Protein AF-A0A2N1J7L4-F1 (afdb_monomer_lite)

InterPro domains:
  IPR005341 Mitochondrial import inner membrane translocase subunit Tim16 [PTHR12388] (12-114)
  IPR036869 Chaperone J-domain superfamily [G3DSA:1.10.287.110] (28-110)

Organism: NCBI:txid2020962

Secondary structure (DSSP, 8-state):
-----SHHHHHHHHHHHHHHHHHHHHTS-HHHHHHHHT-SS-HHHHHHHHTS--HHHHHHHHHHHHHHHHHTPPBPPTT---B-SS-HHHHHHHHHHHHHHHHHHHHHHHHHHHHHHSPPP-

pLDDT: mean 82.35, std 15.83, range [37.22, 97.5]

Structure (mmCIF, N/CA/C/O backbone):
data_AF-A0A2N1J7L4-F1
#
_entry.id   AF-A0A2N1J7L4-F1
#
loop_
_atom_site.group_PDB
_atom_site.id
_atom_site.type_symbol
_atom_site.label_atom_id
_atom_site.label_alt_id
_atom_site.label_comp_id
_atom_site.label_asym_id
_atom_site.label_entity_id
_atom_site.label_seq_id
_atom_site.pdbx_PDB_ins_code
_atom_site.Cartn_x
_atom_site.Cartn_y
_atom_site.Cartn_z
_atom_site.occupancy
_atom_site.B_iso_or_equiv
_atom_site.auth_seq_id
_atom_site.auth_comp_id
_atom_site.auth_asym_id
_atom_site.auth_atom_id
_atom_site.pdbx_PDB_model_num
ATOM 1 N N . MET A 1 1 ? -34.083 -7.733 30.483 1.00 37.22 1 MET A N 1
ATOM 2 C CA . MET A 1 1 ? -33.431 -8.495 29.398 1.00 37.22 1 MET A CA 1
ATOM 3 C C . MET A 1 1 ? -32.846 -7.475 28.425 1.00 37.22 1 MET A C 1
ATOM 5 O O . MET A 1 1 ? -33.598 -6.904 27.651 1.00 37.22 1 MET A O 1
ATOM 9 N N . ARG A 1 2 ? -31.561 -7.111 28.574 1.00 39.59 2 ARG A N 1
ATOM 10 C CA . ARG A 1 2 ? -30.884 -6.147 27.683 1.00 39.59 2 ARG A CA 1
ATOM 11 C C . ARG A 1 2 ? -30.482 -6.862 26.395 1.00 39.59 2 ARG A C 1
ATOM 13 O O . ARG A 1 2 ? -29.888 -7.934 26.452 1.00 39.59 2 ARG A O 1
ATOM 20 N N . ILE A 1 3 ? -30.839 -6.275 25.258 1.00 48.06 3 ILE A N 1
ATOM 21 C CA . ILE A 1 3 ? -30.602 -6.810 23.917 1.00 48.06 3 ILE A CA 1
ATOM 22 C C . ILE A 1 3 ? -29.271 -6.239 23.407 1.00 48.06 3 ILE A C 1
ATOM 24 O O . ILE A 1 3 ? -29.243 -5.360 22.554 1.00 48.06 3 ILE A O 1
ATOM 28 N N . GLU A 1 4 ? -28.149 -6.698 23.956 1.00 41.75 4 GLU A N 1
ATOM 29 C CA . GLU A 1 4 ? -26.816 -6.342 23.449 1.00 41.75 4 GLU A CA 1
ATOM 30 C C . GLU A 1 4 ? -26.321 -7.445 22.513 1.00 41.75 4 GLU A C 1
ATOM 32 O O . GLU A 1 4 ? -25.610 -8.361 22.908 1.00 41.75 4 GLU A O 1
ATOM 37 N N . GLY A 1 5 ? -26.778 -7.411 21.260 1.00 40.75 5 GLY A N 1
ATOM 38 C CA . GLY A 1 5 ? -26.396 -8.429 20.271 1.00 40.75 5 GLY A CA 1
ATOM 39 C C . GLY A 1 5 ? -26.450 -7.998 18.804 1.00 40.75 5 GLY A C 1
ATOM 40 O O . GLY A 1 5 ? -25.826 -8.642 17.968 1.00 40.75 5 GLY A O 1
ATOM 41 N N . ALA A 1 6 ? -27.133 -6.900 18.465 1.00 43.88 6 ALA A N 1
ATOM 42 C CA . ALA A 1 6 ? -27.386 -6.536 17.066 1.00 43.88 6 ALA A CA 1
ATOM 43 C C . ALA A 1 6 ? -26.307 -5.633 16.424 1.00 43.88 6 ALA A C 1
ATOM 45 O O . ALA A 1 6 ? -26.111 -5.676 15.210 1.00 43.88 6 ALA A O 1
ATOM 46 N N . VAL A 1 7 ? -25.564 -4.848 17.214 1.00 48.66 7 VAL A N 1
ATOM 47 C CA . VAL A 1 7 ? -24.648 -3.812 16.683 1.00 48.66 7 VAL A CA 1
ATOM 48 C C . VAL A 1 7 ? -23.391 -4.413 16.035 1.00 48.66 7 VAL A C 1
ATOM 50 O O . VAL A 1 7 ? -22.884 -3.897 15.041 1.00 48.66 7 VAL A O 1
ATOM 53 N N . THR A 1 8 ? -22.914 -5.565 16.518 1.00 51.12 8 THR A N 1
ATOM 54 C CA . THR A 1 8 ? -21.671 -6.169 16.006 1.00 51.12 8 THR A CA 1
ATOM 55 C C . THR A 1 8 ? -21.824 -6.831 14.631 1.00 51.12 8 THR A C 1
ATOM 57 O O . THR A 1 8 ? -20.840 -6.934 13.900 1.00 51.12 8 THR A O 1
ATOM 60 N N . GLY A 1 9 ? -23.031 -7.263 14.243 1.00 45.75 9 GLY A N 1
ATOM 61 C CA . GLY A 1 9 ? -23.287 -7.917 12.951 1.00 45.75 9 GLY A CA 1
ATOM 62 C C . GLY A 1 9 ? -23.412 -6.937 11.779 1.00 45.75 9 GLY A C 1
ATOM 63 O O . GLY A 1 9 ? -22.853 -7.174 10.704 1.00 45.75 9 GLY A O 1
ATOM 64 N N . ALA A 1 10 ? -24.083 -5.803 11.999 1.00 52.16 10 ALA A N 1
ATOM 65 C CA . ALA A 1 10 ? -24.278 -4.774 10.977 1.00 52.16 10 ALA A CA 1
ATOM 66 C C . ALA A 1 10 ? -22.959 -4.062 10.618 1.00 52.16 10 ALA A C 1
ATOM 68 O O . ALA A 1 10 ? -22.624 -3.945 9.439 1.00 52.16 10 ALA A O 1
ATOM 69 N N . ALA A 1 11 ? -22.154 -3.695 11.623 1.00 57.25 11 ALA A N 1
ATOM 70 C CA . ALA A 1 11 ? -20.857 -3.045 11.416 1.00 57.25 11 ALA A CA 1
ATOM 71 C C . ALA A 1 11 ? -19.855 -3.940 10.657 1.00 57.25 11 ALA A C 1
ATOM 73 O O . ALA A 1 11 ? -19.122 -3.472 9.785 1.00 57.25 11 ALA A O 1
ATOM 74 N N . ARG A 1 12 ? -19.850 -5.254 10.934 1.00 58.47 12 ARG A N 1
ATOM 75 C CA . ARG A 1 12 ? -19.005 -6.229 10.217 1.00 58.47 12 ARG A CA 1
ATOM 76 C C . ARG A 1 12 ? -19.409 -6.377 8.748 1.00 58.47 12 ARG A C 1
ATOM 78 O O . ARG A 1 12 ? -18.537 -6.473 7.890 1.00 58.47 12 ARG A O 1
ATOM 85 N N . THR A 1 13 ? -20.709 -6.354 8.460 1.00 62.38 13 THR A N 1
ATOM 86 C CA . THR A 1 13 ? -21.237 -6.467 7.090 1.00 62.38 13 THR A CA 1
ATOM 87 C C . THR A 1 13 ? -20.921 -5.217 6.262 1.00 62.38 13 THR A C 1
ATOM 89 O O . THR A 1 13 ? -20.456 -5.339 5.130 1.00 62.38 13 THR A O 1
ATOM 92 N N . GLY A 1 14 ? -21.073 -4.021 6.845 1.00 67.12 14 GLY A N 1
ATOM 93 C CA . GLY A 1 14 ? -20.709 -2.754 6.196 1.00 67.12 14 GLY A CA 1
ATOM 94 C C . GLY A 1 14 ? -19.212 -2.636 5.892 1.00 67.12 14 GLY A C 1
ATOM 95 O O . GLY A 1 14 ? -18.845 -2.232 4.789 1.00 67.12 14 GLY A O 1
ATOM 96 N N . LYS A 1 15 ? -18.344 -3.081 6.817 1.00 70.44 15 LYS A N 1
ATOM 97 C CA . LYS A 1 15 ? -16.890 -3.119 6.587 1.00 70.44 15 LYS A CA 1
ATOM 98 C C . LYS A 1 15 ? -16.524 -3.993 5.390 1.00 70.44 15 LYS A C 1
ATOM 100 O O . LYS A 1 15 ? -15.738 -3.577 4.546 1.00 70.44 15 LYS A O 1
ATOM 105 N N . ASN A 1 16 ? -17.078 -5.204 5.328 1.00 76.19 16 ASN A N 1
ATOM 106 C CA . ASN A 1 16 ? -16.769 -6.143 4.251 1.00 76.19 16 ASN A CA 1
ATOM 107 C C . ASN A 1 16 ? -17.191 -5.579 2.888 1.00 76.19 16 ASN A C 1
ATOM 109 O O . ASN A 1 16 ? -16.438 -5.699 1.929 1.00 76.19 16 ASN A O 1
ATOM 113 N N . ALA A 1 17 ? -18.336 -4.890 2.820 1.00 82.12 17 ALA A N 1
ATOM 114 C CA . ALA A 1 17 ? -18.777 -4.215 1.602 1.00 82.12 17 ALA A CA 1
ATOM 115 C C . ALA A 1 17 ? -17.843 -3.060 1.195 1.00 82.12 17 ALA A C 1
ATOM 117 O O . ALA A 1 17 ? -17.503 -2.925 0.023 1.00 82.12 17 ALA A O 1
ATOM 118 N N . GLN A 1 18 ? -17.386 -2.240 2.147 1.00 85.81 18 GLN A N 1
ATOM 119 C CA . GLN A 1 18 ? -16.447 -1.153 1.852 1.00 85.81 18 GLN A CA 1
ATOM 120 C C . GLN A 1 18 ? -15.062 -1.681 1.443 1.00 85.81 18 GLN A C 1
ATOM 122 O O . GLN A 1 18 ? -14.485 -1.183 0.479 1.00 85.81 18 GLN A O 1
ATOM 127 N N . SER A 1 19 ? -14.552 -2.721 2.110 1.00 86.12 19 SER A N 1
ATOM 128 C CA . SER A 1 19 ? -13.275 -3.356 1.755 1.00 86.12 19 SER A CA 1
ATOM 129 C C . SER A 1 19 ? -13.330 -4.038 0.375 1.00 86.12 19 SER A C 1
ATOM 131 O O . SER A 1 19 ? -12.356 -3.974 -0.378 1.00 86.12 19 SER A O 1
ATOM 133 N N . ASP A 1 20 ? -14.483 -4.600 -0.014 1.00 89.38 20 ASP A N 1
ATOM 134 C CA . ASP A 1 20 ? -14.724 -5.140 -1.363 1.00 89.38 20 ASP A CA 1
ATOM 135 C C . ASP A 1 20 ? -14.680 -4.046 -2.448 1.00 89.38 20 ASP A C 1
ATOM 137 O O . ASP A 1 20 ? -14.050 -4.212 -3.498 1.00 89.38 20 ASP A O 1
ATOM 141 N N . VAL A 1 21 ? -15.255 -2.868 -2.171 1.00 92.44 21 VAL A N 1
ATOM 142 C CA . VAL A 1 21 ? -15.138 -1.703 -3.066 1.00 92.44 21 VAL A CA 1
ATOM 143 C C . VAL A 1 21 ? -13.672 -1.312 -3.263 1.00 92.44 21 VAL A C 1
ATOM 145 O O . VAL A 1 21 ? -13.256 -1.114 -4.407 1.00 92.44 21 VAL A O 1
ATOM 148 N N . LEU A 1 22 ? -12.872 -1.265 -2.190 1.00 92.06 22 LEU A N 1
ATOM 149 C CA . LEU A 1 22 ? -11.433 -0.989 -2.293 1.00 92.06 22 LEU A CA 1
ATOM 150 C C . LEU A 1 22 ? -10.720 -2.038 -3.153 1.00 92.06 22 LEU A C 1
ATOM 152 O O . LEU A 1 22 ? -9.886 -1.695 -3.990 1.00 92.06 22 LEU A O 1
ATOM 156 N N . SER A 1 23 ? -11.078 -3.315 -3.011 1.00 92.50 23 SER A N 1
ATOM 157 C CA . SER A 1 23 ? -10.494 -4.385 -3.822 1.00 92.50 23 SER A CA 1
ATOM 158 C C . SER A 1 23 ? -10.789 -4.249 -5.312 1.00 92.50 23 SER A C 1
ATOM 160 O O . SER A 1 23 ? -9.904 -4.488 -6.138 1.00 92.50 23 SER A O 1
ATOM 162 N N . ARG A 1 24 ? -11.984 -3.776 -5.676 1.00 92.88 24 ARG A N 1
ATOM 163 C CA . ARG A 1 24 ? -12.335 -3.462 -7.068 1.00 92.88 24 ARG A CA 1
ATOM 164 C C . ARG A 1 24 ? -11.583 -2.240 -7.603 1.00 92.88 24 ARG A C 1
ATOM 166 O O . ARG A 1 24 ? -11.141 -2.269 -8.752 1.00 92.88 24 ARG A O 1
ATOM 173 N N . THR A 1 25 ? -11.405 -1.203 -6.783 1.00 92.94 25 THR A N 1
ATOM 174 C CA . THR A 1 25 ? -10.664 0.019 -7.145 1.00 92.94 25 THR A CA 1
ATOM 175 C C . THR A 1 25 ? -9.187 -0.274 -7.405 1.00 92.94 25 THR A C 1
ATOM 177 O O . THR A 1 25 ? -8.655 0.083 -8.457 1.00 92.94 25 THR A O 1
ATOM 180 N N . HIS A 1 26 ? -8.538 -0.999 -6.492 1.00 92.12 26 HIS A N 1
ATOM 181 C CA . HIS A 1 26 ? -7.113 -1.337 -6.593 1.00 92.12 26 HIS A CA 1
ATOM 182 C C . HIS A 1 26 ? -6.824 -2.521 -7.512 1.00 92.12 26 HIS A C 1
ATOM 184 O O . HIS A 1 26 ? -5.672 -2.744 -7.894 1.00 92.12 26 HIS A O 1
ATOM 190 N N . ARG A 1 27 ? -7.864 -3.280 -7.887 1.00 94.06 27 ARG A N 1
ATOM 191 C CA . ARG A 1 27 ? -7.745 -4.590 -8.549 1.00 94.06 27 ARG A CA 1
ATOM 192 C C . ARG A 1 27 ? -6.784 -5.506 -7.784 1.00 94.06 27 ARG A C 1
ATOM 194 O O . ARG A 1 27 ? -5.908 -6.139 -8.379 1.00 94.06 27 ARG A O 1
ATOM 201 N N . MET A 1 28 ? -6.910 -5.469 -6.459 1.00 94.62 28 MET A N 1
ATOM 202 C CA . MET A 1 28 ? -6.051 -6.160 -5.505 1.00 94.62 28 MET A CA 1
ATOM 203 C C . MET A 1 28 ? -6.794 -6.333 -4.179 1.00 94.62 28 MET A C 1
ATOM 205 O O . MET A 1 28 ? -7.369 -5.386 -3.634 1.00 94.62 28 MET A O 1
ATOM 209 N N . THR A 1 29 ? -6.790 -7.546 -3.649 1.00 94.31 29 THR A N 1
ATOM 210 C CA . THR A 1 29 ? -7.301 -7.828 -2.306 1.00 94.31 29 THR A CA 1
ATOM 211 C C . THR A 1 29 ? -6.357 -7.300 -1.230 1.00 94.31 29 THR A C 1
ATOM 213 O O . THR A 1 29 ? -5.172 -7.071 -1.469 1.00 94.31 29 THR A O 1
ATOM 216 N N . LEU A 1 30 ? -6.879 -7.097 -0.020 1.00 91.75 30 LEU A N 1
ATOM 217 C CA . LEU A 1 30 ? -6.037 -6.717 1.114 1.00 91.75 30 LEU A CA 1
ATOM 218 C C . LEU A 1 30 ? -4.971 -7.788 1.407 1.00 91.75 30 LEU A C 1
ATOM 220 O O . LEU A 1 30 ? -3.832 -7.452 1.717 1.00 91.75 30 LEU A O 1
ATOM 224 N N . ASP A 1 31 ? -5.321 -9.065 1.256 1.00 91.31 31 ASP A N 1
ATOM 225 C CA . ASP A 1 31 ? -4.394 -10.175 1.488 1.00 91.31 31 ASP A CA 1
ATOM 226 C C . ASP A 1 31 ? -3.290 -10.225 0.425 1.00 91.31 31 ASP A C 1
ATOM 228 O O . ASP A 1 31 ? -2.122 -10.414 0.759 1.00 91.31 31 ASP A O 1
ATOM 232 N N . GLU A 1 32 ? -3.617 -9.961 -0.844 1.00 93.94 32 GLU A N 1
ATOM 233 C CA . GLU A 1 32 ? -2.605 -9.787 -1.893 1.00 93.94 32 GLU A CA 1
ATOM 234 C C . GLU A 1 32 ? -1.652 -8.631 -1.584 1.00 93.94 32 GLU A C 1
ATOM 236 O O . GLU A 1 32 ? -0.444 -8.780 -1.763 1.00 93.94 32 GLU A O 1
ATOM 241 N N . ALA A 1 33 ? -2.161 -7.500 -1.088 1.00 95.25 33 ALA A N 1
ATOM 242 C CA . ALA A 1 33 ? -1.324 -6.361 -0.721 1.00 95.25 33 ALA A CA 1
ATOM 243 C C . ALA A 1 33 ? -0.338 -6.710 0.408 1.00 95.25 33 ALA A C 1
ATOM 245 O O . ALA A 1 33 ? 0.854 -6.412 0.301 1.00 95.25 33 ALA A O 1
ATOM 246 N N . LYS A 1 34 ? -0.812 -7.410 1.447 1.00 93.12 34 LYS A N 1
ATOM 247 C CA . LYS A 1 34 ? 0.029 -7.908 2.548 1.00 93.12 34 LYS A CA 1
ATOM 248 C C . LYS A 1 34 ? 1.099 -8.879 2.054 1.00 93.12 34 LYS A C 1
ATOM 250 O O . LYS A 1 34 ? 2.256 -8.763 2.447 1.00 93.12 34 LYS A O 1
ATOM 255 N N . MET A 1 35 ? 0.737 -9.802 1.160 1.00 93.94 35 MET A N 1
ATOM 256 C CA . MET A 1 35 ? 1.689 -10.748 0.569 1.00 93.94 35 MET A CA 1
ATOM 257 C C . MET A 1 35 ? 2.749 -10.041 -0.282 1.00 93.94 35 MET A C 1
ATOM 259 O O . MET A 1 35 ? 3.928 -10.367 -0.176 1.00 93.94 35 MET A O 1
ATOM 263 N N . ILE A 1 36 ? 2.357 -9.051 -1.093 1.00 95.69 36 ILE A N 1
ATOM 264 C CA . ILE A 1 36 ? 3.292 -8.269 -1.916 1.00 95.69 36 ILE A CA 1
ATOM 265 C C . ILE A 1 36 ? 4.291 -7.515 -1.039 1.00 95.69 36 ILE A C 1
ATOM 267 O O . ILE A 1 36 ? 5.476 -7.497 -1.363 1.00 95.69 36 ILE A O 1
ATOM 271 N N . LEU A 1 37 ? 3.827 -6.904 0.054 1.00 95.81 37 LEU A N 1
ATOM 272 C CA . LEU A 1 37 ? 4.685 -6.139 0.957 1.00 95.81 37 LEU A CA 1
ATOM 273 C C . LEU A 1 37 ? 5.358 -6.982 2.036 1.00 95.81 37 LEU A C 1
ATOM 275 O O . LEU A 1 37 ? 6.129 -6.427 2.807 1.00 95.81 37 LEU A O 1
ATOM 279 N N . ASN A 1 38 ? 5.120 -8.293 2.091 1.00 92.81 38 ASN A N 1
ATOM 280 C CA . ASN A 1 38 ? 5.758 -9.214 3.032 1.00 92.81 38 ASN A CA 1
ATOM 281 C C . ASN A 1 38 ? 5.844 -8.652 4.468 1.00 92.81 38 ASN A C 1
ATOM 283 O O . ASN A 1 38 ? 6.917 -8.623 5.080 1.00 92.81 38 ASN A O 1
ATOM 287 N N . THR A 1 39 ? 4.727 -8.131 4.978 1.00 84.62 39 THR A N 1
ATOM 288 C CA . THR A 1 39 ? 4.669 -7.614 6.349 1.00 84.62 39 THR A CA 1
ATOM 289 C C . THR A 1 39 ? 4.708 -8.795 7.314 1.00 84.62 39 THR A C 1
ATOM 291 O O . THR A 1 39 ? 4.062 -9.819 7.092 1.00 84.62 39 THR A O 1
ATOM 294 N N . LYS A 1 40 ? 5.516 -8.691 8.369 1.00 73.75 40 LYS A N 1
ATOM 295 C CA . LYS A 1 40 ? 5.684 -9.751 9.375 1.00 73.75 40 LYS A CA 1
ATOM 296 C C . LYS A 1 40 ? 4.430 -9.897 10.216 1.00 73.75 40 LYS A C 1
ATOM 298 O O . LYS A 1 40 ? 4.081 -11.001 10.631 1.00 73.75 40 LYS A O 1
ATOM 303 N N . HIS A 1 41 ? 3.770 -8.774 10.440 1.00 73.00 41 HIS A N 1
ATOM 304 C CA . HIS A 1 41 ? 2.536 -8.701 11.177 1.00 73.00 41 HIS A CA 1
ATOM 305 C C . HIS A 1 41 ? 1.348 -8.553 10.234 1.00 73.00 41 HIS A C 1
ATOM 307 O O . HIS A 1 41 ? 1.439 -7.945 9.159 1.00 73.00 41 HIS A O 1
ATOM 313 N N . ASP A 1 42 ? 0.197 -9.080 10.657 1.00 77.31 42 ASP A N 1
ATOM 314 C CA . ASP A 1 42 ? -1.062 -8.678 10.044 1.00 77.31 42 ASP A CA 1
ATOM 315 C C . ASP A 1 42 ? -1.392 -7.269 10.542 1.00 77.31 42 ASP A C 1
ATOM 317 O O . ASP A 1 42 ? -2.171 -7.068 11.472 1.00 77.31 42 ASP A O 1
ATOM 321 N N . ILE A 1 43 ? -0.774 -6.291 9.888 1.00 74.88 43 ILE A N 1
ATOM 322 C CA . ILE A 1 43 ? -0.915 -4.858 10.134 1.00 74.88 43 ILE A CA 1
ATOM 323 C C . ILE A 1 43 ? -2.377 -4.390 10.160 1.00 74.88 43 ILE A C 1
ATOM 325 O O . ILE A 1 43 ? -2.699 -3.420 10.836 1.00 74.88 43 ILE A O 1
ATOM 329 N N . SER A 1 44 ? -3.300 -5.083 9.484 1.00 71.44 44 SER A N 1
ATOM 330 C CA . SER A 1 44 ? -4.733 -4.768 9.548 1.00 71.44 44 SER A CA 1
ATOM 331 C C . SER A 1 44 ? -5.398 -5.339 10.802 1.00 71.44 44 SER A C 1
ATOM 333 O O . SER A 1 44 ? -6.303 -4.719 11.366 1.00 71.44 44 SER A O 1
ATOM 335 N N . LEU A 1 45 ? -4.985 -6.531 11.234 1.00 75.50 45 LEU A N 1
ATOM 336 C CA . LEU A 1 45 ? -5.463 -7.151 12.468 1.00 75.50 45 LEU A CA 1
ATOM 337 C C . LEU A 1 45 ? -4.909 -6.435 13.704 1.00 75.50 45 LEU A C 1
ATOM 339 O O .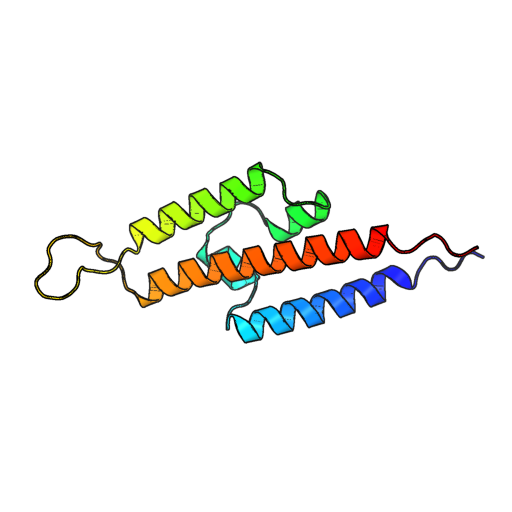 LEU A 1 45 ? -5.639 -6.252 14.676 1.00 75.50 45 LEU A O 1
ATOM 343 N N . GLU A 1 46 ? -3.649 -6.018 13.667 1.00 75.88 46 GLU A N 1
ATOM 344 C CA . GLU A 1 46 ? -2.991 -5.318 14.770 1.00 75.88 46 GLU A 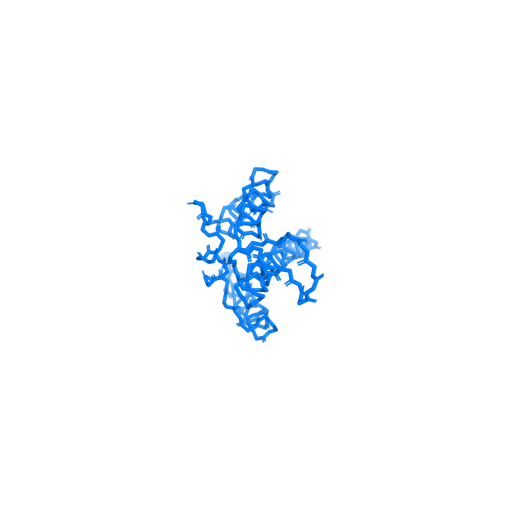CA 1
ATOM 345 C C . GLU A 1 46 ? -3.520 -3.902 14.943 1.00 75.88 46 GLU A C 1
ATOM 347 O O . GLU A 1 46 ? -3.965 -3.570 16.041 1.00 75.88 46 GLU A O 1
ATOM 352 N N . ALA A 1 47 ? -3.635 -3.139 13.852 1.00 76.31 47 ALA A N 1
ATOM 353 C CA . ALA A 1 47 ? -4.343 -1.860 13.837 1.00 76.31 47 ALA A CA 1
ATOM 354 C C . ALA A 1 47 ? -5.747 -1.977 14.444 1.00 76.31 47 ALA A C 1
ATOM 356 O O . ALA A 1 47 ? -6.183 -1.161 15.255 1.00 76.31 47 ALA A O 1
ATOM 357 N N . ARG A 1 48 ? -6.467 -3.048 14.091 1.00 73.12 48 ARG A N 1
ATOM 358 C CA . ARG A 1 48 ? -7.802 -3.308 14.630 1.00 73.12 48 ARG A CA 1
ATOM 359 C C . ARG A 1 48 ? -7.785 -3.609 16.128 1.00 73.12 48 ARG A C 1
ATOM 361 O O . ARG A 1 48 ? -8.696 -3.173 16.823 1.00 73.12 48 ARG A O 1
ATOM 368 N N . ARG A 1 49 ? -6.817 -4.388 16.620 1.00 76.88 49 ARG A N 1
ATOM 369 C CA . ARG A 1 49 ? -6.686 -4.701 18.054 1.00 76.88 49 ARG A CA 1
ATOM 370 C C . ARG A 1 49 ? -6.343 -3.455 18.863 1.00 76.88 49 ARG A C 1
ATOM 372 O O . ARG A 1 49 ? -6.906 -3.275 19.935 1.00 76.88 49 ARG A O 1
ATOM 379 N N . ALA A 1 50 ? -5.454 -2.618 18.336 1.00 72.94 50 ALA A N 1
ATOM 380 C CA . ALA A 1 50 ? -5.066 -1.356 18.950 1.00 72.94 50 ALA A CA 1
ATOM 381 C C . ALA A 1 50 ? -6.165 -0.283 18.850 1.00 72.94 50 ALA A C 1
ATOM 383 O O . ALA A 1 50 ? -6.151 0.679 19.610 1.00 72.94 50 ALA A O 1
ATOM 384 N N . GLY A 1 51 ? -7.119 -0.437 17.924 1.00 74.25 51 GLY A N 1
ATOM 385 C CA . GLY A 1 51 ? -8.149 0.566 17.644 1.00 74.25 51 GLY A CA 1
ATOM 386 C C . GLY A 1 51 ? -7.620 1.804 16.910 1.00 74.25 51 GLY A C 1
ATOM 387 O O . GLY A 1 51 ? -8.383 2.736 16.680 1.00 74.25 51 GLY A O 1
ATOM 388 N N . GLN A 1 52 ? -6.340 1.807 16.539 1.00 81.00 52 GLN A N 1
ATOM 389 C CA . GLN A 1 52 ? -5.643 2.883 15.842 1.00 81.00 52 GLN A CA 1
ATOM 390 C C . GLN A 1 52 ? -4.408 2.325 15.124 1.00 81.00 52 GLN A C 1
ATOM 392 O O . GLN A 1 52 ? -3.918 1.246 15.470 1.00 81.00 52 GLN A O 1
ATOM 397 N N . ILE A 1 53 ? -3.895 3.063 14.139 1.00 87.19 53 ILE A N 1
ATOM 398 C CA . ILE A 1 53 ? -2.589 2.771 13.539 1.00 87.19 53 ILE A CA 1
ATOM 399 C C . ILE A 1 53 ? -1.515 3.284 14.494 1.00 87.19 53 ILE A C 1
ATOM 401 O O . ILE A 1 53 ? -1.546 4.449 14.881 1.00 87.19 53 ILE A O 1
ATOM 405 N N . THR A 1 54 ? -0.604 2.411 14.919 1.00 88.88 54 THR A N 1
ATOM 406 C CA . THR A 1 54 ? 0.540 2.823 15.741 1.00 88.88 54 THR A CA 1
ATOM 407 C C . THR A 1 54 ? 1.724 3.190 14.852 1.00 88.88 54 THR A C 1
ATOM 409 O O . THR A 1 54 ? 1.826 2.720 13.715 1.00 88.88 54 THR A O 1
ATOM 412 N N . GLU A 1 55 ? 2.642 4.002 15.377 1.00 89.19 55 GLU A N 1
ATOM 413 C CA . GLU A 1 55 ? 3.848 4.419 14.650 1.00 89.19 55 GLU A CA 1
ATOM 414 C C . GLU A 1 55 ? 4.700 3.214 14.217 1.00 89.19 55 GLU A C 1
ATOM 416 O O . GLU A 1 55 ? 5.312 3.228 13.150 1.00 89.19 55 GLU A O 1
ATOM 421 N N . GLU A 1 56 ? 4.713 2.133 15.002 1.00 88.88 56 GLU A 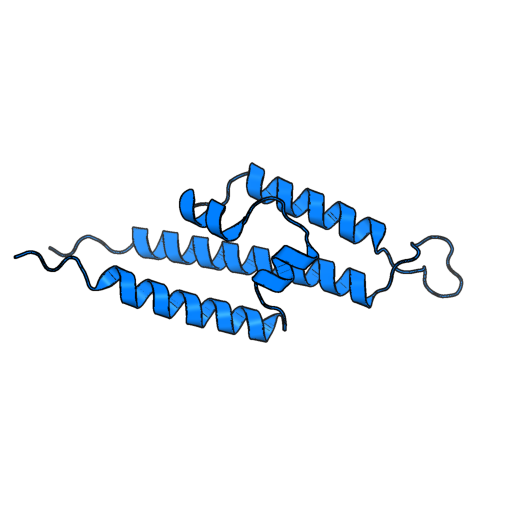N 1
ATOM 422 C CA . GLU A 1 56 ? 5.449 0.911 14.672 1.00 88.88 56 GLU A CA 1
ATOM 423 C C . GLU A 1 56 ? 4.870 0.197 13.444 1.00 88.88 56 GLU A C 1
ATOM 425 O O . GLU A 1 56 ? 5.630 -0.267 12.592 1.00 88.88 56 GLU A O 1
ATOM 430 N N . ILE A 1 57 ? 3.538 0.140 13.333 1.00 89.19 57 ILE A N 1
ATOM 431 C CA . ILE A 1 57 ? 2.831 -0.469 12.197 1.00 89.19 57 ILE A CA 1
ATOM 432 C C . ILE A 1 57 ? 3.076 0.343 10.920 1.00 89.19 57 ILE A C 1
ATOM 434 O O . ILE A 1 57 ? 3.351 -0.224 9.859 1.00 89.19 57 ILE A O 1
ATOM 438 N N . GLU A 1 58 ? 3.000 1.672 11.020 1.00 90.88 58 GLU A N 1
ATOM 439 C CA . GLU A 1 58 ? 3.286 2.574 9.903 1.00 90.88 58 GLU A CA 1
ATOM 440 C C . GLU A 1 58 ? 4.738 2.433 9.435 1.00 90.88 58 GLU A C 1
ATOM 442 O O . GLU A 1 58 ? 5.012 2.279 8.240 1.00 90.88 58 GLU A O 1
ATOM 447 N N . LYS A 1 59 ? 5.673 2.395 10.388 1.00 92.25 59 LYS A N 1
ATOM 448 C CA . LYS A 1 59 ? 7.094 2.209 10.111 1.00 92.25 59 LYS A CA 1
ATOM 449 C C . LYS A 1 59 ? 7.378 0.870 9.433 1.00 92.25 59 LYS A C 1
ATOM 451 O O . LYS A 1 59 ? 8.119 0.846 8.453 1.00 92.25 59 LYS A O 1
ATOM 456 N N . GLU A 1 60 ? 6.786 -0.231 9.900 1.00 92.06 60 GLU A N 1
ATOM 457 C CA . GLU A 1 60 ? 6.954 -1.545 9.264 1.00 92.06 60 GLU A CA 1
ATOM 458 C C . GLU A 1 60 ? 6.496 -1.527 7.798 1.00 92.06 60 GLU A C 1
ATOM 460 O O . GLU A 1 60 ? 7.208 -2.028 6.917 1.00 92.06 60 GLU A O 1
ATOM 465 N N . LEU A 1 61 ? 5.333 -0.923 7.522 1.00 93.38 61 LEU A N 1
ATOM 466 C CA . LEU A 1 61 ? 4.816 -0.788 6.162 1.00 93.38 61 LEU A CA 1
ATOM 467 C C . LEU A 1 61 ? 5.791 0.000 5.280 1.00 93.38 61 LEU A C 1
ATOM 469 O O . LEU A 1 61 ? 6.127 -0.452 4.181 1.00 93.38 61 LEU A O 1
ATOM 473 N N . MET A 1 62 ? 6.254 1.155 5.764 1.00 95.25 62 MET A N 1
ATOM 474 C CA . MET A 1 62 ? 7.150 2.038 5.019 1.00 95.25 62 MET A CA 1
ATOM 475 C C . MET A 1 62 ? 8.510 1.396 4.756 1.00 95.25 62 MET A C 1
ATOM 477 O O . MET A 1 62 ? 8.970 1.394 3.615 1.00 95.25 62 MET A O 1
ATOM 481 N N . GLU A 1 63 ? 9.118 0.758 5.756 1.00 95.44 63 GLU A N 1
ATOM 482 C CA . GLU A 1 63 ? 10.392 0.055 5.587 1.00 95.44 63 GLU A CA 1
ATOM 483 C C . GLU A 1 63 ? 10.287 -1.087 4.571 1.00 95.44 63 GLU A C 1
ATOM 485 O O . GLU A 1 63 ? 11.217 -1.331 3.795 1.00 95.44 63 GLU A O 1
ATOM 490 N N . SER A 1 64 ? 9.173 -1.825 4.568 1.00 95.69 64 SER A N 1
ATOM 491 C CA . SER A 1 64 ? 8.981 -2.887 3.583 1.00 95.69 64 SER A CA 1
ATOM 492 C C . SER A 1 64 ? 8.732 -2.335 2.181 1.00 95.69 64 SER A C 1
ATOM 494 O O . SER A 1 64 ? 9.349 -2.797 1.215 1.00 95.69 64 SER A O 1
ATOM 496 N N . TYR A 1 65 ? 7.897 -1.298 2.072 1.00 97.31 65 TYR A N 1
ATOM 497 C CA . TYR A 1 65 ? 7.634 -0.598 0.821 1.00 97.31 65 TYR A CA 1
ATOM 498 C C . TYR A 1 65 ? 8.921 -0.054 0.195 1.00 97.31 65 TYR A C 1
ATOM 500 O O . TYR A 1 65 ? 9.208 -0.370 -0.957 1.00 97.31 65 TYR A O 1
ATOM 508 N N . GLU A 1 66 ? 9.726 0.711 0.935 1.00 97.06 66 GLU A N 1
ATOM 509 C CA . GLU A 1 66 ? 10.951 1.332 0.417 1.00 97.06 66 GLU A CA 1
ATOM 510 C C . GLU A 1 66 ? 11.955 0.289 -0.077 1.00 97.06 66 GLU A C 1
ATOM 512 O O . GLU A 1 66 ? 12.505 0.404 -1.177 1.00 97.06 66 GLU A O 1
ATOM 517 N N . ARG A 1 67 ? 12.141 -0.781 0.703 1.00 96.25 67 ARG A N 1
ATOM 518 C CA . ARG A 1 67 ? 13.012 -1.904 0.349 1.00 96.25 67 ARG A CA 1
ATOM 519 C C . ARG A 1 67 ? 12.570 -2.556 -0.959 1.00 96.25 67 ARG A C 1
ATOM 521 O O . ARG A 1 67 ? 13.380 -2.722 -1.870 1.00 96.25 67 ARG A O 1
ATOM 528 N N . LEU A 1 68 ? 11.292 -2.919 -1.067 1.00 96.38 68 LEU A N 1
ATOM 529 C CA . LEU A 1 68 ? 10.752 -3.600 -2.243 1.00 96.38 68 LEU A CA 1
ATOM 530 C C . LEU A 1 68 ? 10.677 -2.678 -3.460 1.00 96.38 68 LEU A C 1
ATOM 532 O O . LEU A 1 68 ? 10.933 -3.130 -4.577 1.00 96.38 68 LEU A O 1
ATOM 536 N N . PHE A 1 69 ? 10.375 -1.398 -3.263 1.00 96.75 69 PHE A N 1
ATOM 537 C CA . PHE A 1 69 ? 10.346 -0.394 -4.321 1.00 96.75 69 PHE A CA 1
ATOM 538 C C . PHE A 1 69 ? 11.738 -0.174 -4.919 1.00 96.75 69 PHE A C 1
ATOM 540 O O . PHE A 1 69 ? 11.874 -0.097 -6.142 1.00 96.75 69 PHE A O 1
ATOM 547 N N . SER A 1 70 ? 12.764 -0.118 -4.063 1.00 95.00 70 SER A N 1
ATOM 548 C CA . SER A 1 70 ? 14.166 0.031 -4.459 1.00 95.00 70 SER A CA 1
ATOM 549 C C . SER A 1 70 ? 14.687 -1.209 -5.194 1.00 95.00 70 SER A C 1
ATOM 551 O O . SER A 1 70 ? 15.201 -1.096 -6.307 1.00 95.00 70 SER A O 1
ATOM 553 N N . ILE A 1 71 ? 14.472 -2.410 -4.639 1.00 94.56 71 ILE A N 1
ATOM 554 C CA . ILE A 1 71 ? 14.902 -3.680 -5.258 1.00 94.56 71 ILE A CA 1
ATOM 555 C C . ILE A 1 71 ? 14.264 -3.879 -6.638 1.00 94.56 71 ILE A C 1
ATOM 557 O O . ILE A 1 71 ? 14.917 -4.359 -7.564 1.00 94.56 71 ILE A O 1
ATOM 561 N N . ASN A 1 72 ? 12.994 -3.500 -6.790 1.00 94.94 72 ASN A N 1
ATOM 562 C CA . ASN A 1 72 ? 12.247 -3.678 -8.033 1.00 94.94 72 ASN A CA 1
ATOM 563 C C . ASN A 1 72 ? 12.305 -2.461 -8.963 1.00 94.94 72 ASN A C 1
ATOM 565 O O . ASN A 1 72 ? 11.506 -2.387 -9.901 1.00 94.94 72 ASN A O 1
ATOM 569 N N . ALA A 1 73 ? 13.234 -1.527 -8.735 1.00 94.31 73 ALA A N 1
ATOM 570 C CA . ALA A 1 73 ? 13.409 -0.379 -9.608 1.00 94.31 73 ALA A CA 1
ATOM 571 C C . ALA A 1 73 ? 13.595 -0.840 -11.069 1.00 94.31 73 ALA A C 1
ATOM 573 O O . ALA A 1 73 ? 14.422 -1.718 -11.341 1.00 94.31 73 ALA A O 1
ATOM 574 N N . PRO A 1 74 ? 12.817 -0.292 -12.017 1.00 93.25 74 PRO A N 1
ATOM 575 C CA . PRO A 1 74 ? 12.903 -0.682 -13.411 1.00 93.25 74 PRO A CA 1
ATOM 576 C C . PRO A 1 74 ? 14.228 -0.230 -14.035 1.00 93.25 74 PRO A C 1
ATOM 578 O O . PRO A 1 74 ? 14.887 0.683 -13.515 1.00 93.25 74 PRO A O 1
ATOM 581 N N . PRO A 1 75 ? 14.605 -0.820 -15.181 1.00 91.44 75 PRO A N 1
ATOM 582 C CA . PRO A 1 75 ? 15.728 -0.329 -15.956 1.00 91.44 75 PRO A CA 1
ATOM 583 C C . PRO A 1 75 ? 15.473 1.115 -16.384 1.00 91.44 75 PRO A C 1
ATOM 585 O O . PRO A 1 75 ? 14.336 1.511 -16.671 1.00 91.44 75 PRO A O 1
ATOM 588 N N . ALA A 1 76 ? 16.545 1.903 -16.454 1.00 89.00 76 ALA A N 1
ATOM 589 C CA . ALA A 1 76 ? 16.444 3.257 -16.965 1.00 89.00 76 ALA A CA 1
ATOM 590 C C . ALA A 1 76 ? 15.891 3.260 -18.407 1.00 89.00 76 ALA A C 1
ATOM 592 O O . ALA A 1 76 ? 16.119 2.318 -19.176 1.00 89.00 76 ALA A O 1
ATOM 593 N N . PRO A 1 77 ? 15.169 4.325 -18.805 1.00 86.25 77 PRO A N 1
ATOM 594 C CA . PRO A 1 77 ? 14.746 4.505 -20.186 1.00 86.25 77 PRO A CA 1
ATOM 595 C C . PRO A 1 77 ? 15.924 4.383 -21.157 1.00 86.25 77 PRO A C 1
ATOM 597 O O . PRO A 1 77 ? 17.051 4.757 -20.824 1.00 86.25 77 PRO A O 1
ATOM 600 N N . LYS A 1 78 ? 15.656 3.903 -22.378 1.00 84.69 78 LYS A N 1
ATOM 601 C CA . LYS A 1 78 ? 16.686 3.745 -23.416 1.00 84.69 78 LYS A CA 1
ATOM 602 C C . LYS A 1 78 ? 17.516 5.029 -23.552 1.00 84.69 78 LYS A C 1
ATOM 604 O O . LYS A 1 78 ? 16.958 6.109 -23.727 1.00 84.69 78 LYS A O 1
ATOM 609 N N . GLY A 1 79 ? 18.839 4.890 -23.475 1.00 81.50 79 GLY A N 1
ATOM 610 C CA . GLY A 1 79 ? 19.782 6.008 -23.580 1.00 81.50 79 GLY A CA 1
ATOM 611 C C . GLY A 1 79 ? 20.097 6.729 -22.265 1.00 81.50 79 GLY A C 1
ATOM 612 O O . GLY A 1 79 ? 20.861 7.689 -22.290 1.00 81.50 79 GLY A O 1
ATOM 613 N N . LYS A 1 80 ? 19.556 6.284 -21.122 1.00 85.88 80 LYS A N 1
ATOM 614 C CA . LYS A 1 80 ? 19.941 6.770 -19.788 1.00 85.88 80 LYS A CA 1
ATOM 615 C C . LYS A 1 80 ? 20.701 5.692 -19.016 1.00 85.88 80 LYS A C 1
ATOM 617 O O . LYS A 1 80 ? 20.418 4.506 -19.156 1.00 85.88 80 LYS A O 1
ATOM 622 N N . THR A 1 81 ? 21.666 6.114 -18.206 1.00 78.50 81 THR A N 1
ATOM 623 C CA . THR A 1 81 ? 22.411 5.247 -17.286 1.00 78.50 81 THR A CA 1
ATOM 624 C C . THR A 1 81 ? 21.733 5.218 -15.912 1.00 78.50 81 THR A C 1
ATOM 626 O O . THR A 1 81 ? 21.094 6.190 -15.506 1.00 78.50 81 THR A O 1
ATOM 629 N N . GLY A 1 82 ? 21.849 4.093 -15.202 1.00 81.44 82 GLY A N 1
ATOM 630 C CA . GLY A 1 82 ? 21.205 3.858 -13.902 1.00 81.44 82 GLY A CA 1
ATOM 631 C C . GLY A 1 82 ? 19.967 2.954 -13.979 1.00 81.44 82 GLY A C 1
ATOM 632 O O . GLY A 1 82 ? 19.734 2.282 -14.984 1.00 81.44 82 GLY A O 1
ATOM 633 N N . GLY A 1 83 ? 19.171 2.941 -12.907 1.00 81.31 83 GLY A N 1
ATOM 634 C CA . GLY A 1 83 ? 18.017 2.047 -12.747 1.00 81.31 83 GLY A CA 1
ATOM 635 C C . GLY A 1 83 ? 18.375 0.702 -12.107 1.00 81.31 83 GLY A C 1
ATOM 636 O O . GLY A 1 83 ? 19.526 0.461 -11.747 1.00 81.31 83 GLY A O 1
ATOM 637 N N . GLY A 1 84 ? 17.368 -0.153 -11.933 1.00 88.25 84 GLY A N 1
ATOM 638 C CA . GLY A 1 84 ? 17.529 -1.505 -11.396 1.00 88.25 84 GLY A CA 1
ATOM 639 C C . GLY A 1 84 ? 17.266 -2.588 -12.442 1.00 88.25 84 GLY A C 1
ATOM 640 O O . GLY A 1 84 ? 16.977 -2.308 -13.606 1.00 88.25 84 GLY A O 1
ATOM 641 N N . SER A 1 85 ? 17.342 -3.845 -12.009 1.00 88.12 85 SER A N 1
ATOM 642 C CA . SER A 1 85 ? 17.011 -5.023 -12.830 1.00 88.12 85 SER A CA 1
ATOM 643 C C . SER A 1 85 ? 15.538 -5.435 -12.713 1.00 88.12 85 SER A C 1
ATOM 645 O O . SER A 1 85 ? 15.161 -6.523 -13.148 1.00 88.12 85 SER A O 1
ATOM 647 N N . GLY A 1 86 ? 14.714 -4.603 -12.072 1.00 92.38 86 GLY A N 1
ATOM 648 C CA . GLY A 1 86 ? 13.300 -4.863 -11.847 1.00 92.38 86 GLY A CA 1
ATOM 649 C C . GLY A 1 86 ? 12.437 -4.561 -13.069 1.00 92.38 86 GLY A C 1
ATOM 650 O O . GLY A 1 86 ? 12.909 -4.391 -14.192 1.00 92.38 86 GLY A O 1
ATOM 651 N N . SER A 1 87 ? 11.128 -4.464 -12.855 1.00 94.88 87 SER A N 1
ATOM 652 C CA . SER A 1 87 ? 10.187 -4.086 -13.910 1.00 94.88 87 SER A CA 1
ATOM 653 C C . SER A 1 87 ? 9.185 -3.058 -13.408 1.00 94.88 87 SER A C 1
ATOM 655 O O . SER A 1 87 ? 8.775 -3.083 -12.246 1.00 94.88 87 SER A O 1
ATOM 657 N N . PHE A 1 88 ? 8.722 -2.197 -14.318 1.00 94.00 88 PHE A N 1
ATOM 658 C CA . PHE A 1 88 ? 7.675 -1.218 -14.019 1.00 94.00 88 PHE A CA 1
ATOM 659 C C . PHE A 1 88 ? 6.403 -1.889 -13.502 1.00 94.00 88 PHE A C 1
ATOM 661 O O . PHE A 1 88 ? 5.726 -1.334 -12.642 1.00 94.00 88 PHE A O 1
ATOM 668 N N . TYR A 1 89 ? 6.082 -3.089 -13.996 1.00 95.19 89 TYR A N 1
ATOM 669 C CA . TYR A 1 89 ? 4.913 -3.837 -13.545 1.00 95.19 89 TYR A CA 1
ATOM 670 C C . TYR A 1 89 ? 5.021 -4.224 -12.068 1.00 95.19 89 TYR A C 1
ATOM 672 O O . TYR A 1 89 ? 4.099 -3.955 -11.300 1.00 95.19 89 TYR A O 1
ATOM 680 N N . ILE A 1 90 ? 6.154 -4.801 -11.656 1.00 96.06 90 ILE A N 1
ATOM 681 C CA . ILE A 1 90 ? 6.355 -5.214 -10.263 1.00 96.06 90 ILE A CA 1
ATOM 682 C C . ILE A 1 90 ? 6.450 -3.993 -9.347 1.00 96.06 90 ILE A C 1
ATOM 684 O O . ILE A 1 90 ? 5.777 -3.957 -8.320 1.00 96.06 90 ILE A O 1
ATOM 688 N N . GLN A 1 91 ? 7.177 -2.949 -9.747 1.00 95.56 91 GLN A N 1
ATOM 689 C CA . GLN A 1 91 ? 7.233 -1.710 -8.970 1.00 95.56 91 GLN A CA 1
ATOM 690 C C . GLN A 1 91 ? 5.840 -1.074 -8.809 1.00 95.56 91 GLN A C 1
ATOM 692 O O . GLN A 1 91 ? 5.465 -0.682 -7.708 1.00 95.56 91 GLN A O 1
ATOM 697 N N . SER A 1 92 ? 5.023 -1.052 -9.869 1.00 96.62 92 SER A N 1
ATOM 698 C CA . SER A 1 92 ? 3.639 -0.553 -9.799 1.00 96.62 92 SER A CA 1
ATOM 699 C C . SER A 1 92 ? 2.757 -1.402 -8.880 1.00 96.62 92 SER A C 1
ATOM 701 O O . SER A 1 92 ? 1.851 -0.873 -8.238 1.00 96.62 92 SER A O 1
ATOM 703 N N . LYS A 1 93 ? 2.996 -2.718 -8.801 1.00 97.00 93 LYS A N 1
ATOM 704 C CA . LYS A 1 93 ? 2.297 -3.607 -7.860 1.00 97.00 93 LYS A CA 1
ATOM 705 C C . LYS A 1 93 ? 2.674 -3.308 -6.410 1.00 97.00 93 LYS A C 1
ATOM 707 O O . LYS A 1 93 ? 1.777 -3.284 -5.577 1.00 97.00 93 LYS A O 1
ATOM 712 N N . VAL A 1 94 ? 3.945 -3.021 -6.129 1.00 97.50 94 VAL A N 1
ATOM 713 C CA . VAL A 1 94 ? 4.412 -2.601 -4.795 1.00 97.50 94 VAL A CA 1
ATOM 714 C C . VAL A 1 94 ? 3.756 -1.283 -4.371 1.00 97.50 94 VAL A C 1
ATOM 716 O O . VAL A 1 94 ? 3.245 -1.188 -3.259 1.00 97.50 94 VAL A O 1
ATOM 719 N N . VAL A 1 95 ? 3.692 -0.294 -5.272 1.00 97.38 95 VAL A N 1
ATOM 720 C CA . VAL A 1 95 ? 3.010 0.989 -5.008 1.00 97.38 95 VAL A CA 1
ATOM 721 C C . VAL A 1 95 ? 1.529 0.774 -4.702 1.00 97.38 95 VAL A C 1
ATOM 723 O O . VAL A 1 95 ? 1.049 1.213 -3.662 1.00 97.38 95 VAL A O 1
ATOM 726 N N . ARG A 1 96 ? 0.823 0.023 -5.554 1.00 96.88 96 ARG A N 1
ATOM 727 C CA . ARG A 1 96 ? -0.603 -0.270 -5.352 1.00 96.88 96 ARG A CA 1
ATOM 728 C C . ARG A 1 96 ? -0.887 -1.042 -4.070 1.00 96.88 96 ARG A C 1
ATOM 730 O O . ARG A 1 96 ? -1.905 -0.803 -3.433 1.00 96.88 96 ARG A O 1
ATOM 737 N N . ALA A 1 97 ? -0.009 -1.968 -3.694 1.00 96.88 97 ALA A N 1
ATOM 738 C CA . ALA A 1 97 ? -0.154 -2.706 -2.446 1.00 96.88 97 ALA A CA 1
ATOM 739 C C . ALA A 1 97 ? -0.108 -1.763 -1.234 1.00 96.88 97 ALA A C 1
ATOM 741 O O . ALA A 1 97 ? -0.954 -1.876 -0.348 1.00 96.88 97 ALA A O 1
ATOM 742 N N . ARG A 1 98 ? 0.813 -0.788 -1.232 1.00 96.50 98 ARG A N 1
ATOM 743 C CA . ARG A 1 98 ? 0.887 0.234 -0.177 1.00 96.50 98 ARG A CA 1
ATOM 744 C C . ARG A 1 98 ? -0.393 1.067 -0.130 1.00 96.50 98 ARG A C 1
ATOM 746 O O . ARG A 1 98 ? -1.023 1.147 0.918 1.00 96.50 98 ARG A O 1
ATOM 753 N N . GLU A 1 99 ? -0.821 1.603 -1.273 1.00 96.44 99 GLU A N 1
ATOM 754 C CA . GLU A 1 99 ? -2.043 2.417 -1.380 1.00 96.44 99 GLU A CA 1
ATOM 755 C C . GLU A 1 99 ? -3.288 1.658 -0.886 1.00 96.44 99 GLU A C 1
ATOM 757 O O . GLU A 1 99 ? -4.102 2.202 -0.140 1.00 96.44 99 GLU A O 1
ATOM 762 N N . ARG A 1 100 ? -3.416 0.370 -1.237 1.00 95.06 100 ARG A N 1
ATOM 763 C CA . ARG A 1 100 ? -4.530 -0.482 -0.795 1.00 95.06 100 ARG A CA 1
ATOM 764 C C . ARG A 1 100 ? -4.575 -0.655 0.725 1.00 95.06 100 ARG A C 1
ATOM 766 O O . ARG A 1 100 ? -5.670 -0.732 1.288 1.00 95.06 100 ARG A O 1
ATOM 773 N N . ILE A 1 101 ? -3.419 -0.767 1.375 1.00 93.38 101 ILE A N 1
ATOM 774 C CA . ILE A 1 101 ? -3.308 -0.887 2.834 1.00 93.38 101 ILE A CA 1
ATOM 775 C C . ILE A 1 101 ? -3.622 0.453 3.506 1.00 93.38 101 ILE A C 1
ATOM 777 O O . ILE A 1 101 ? -4.435 0.488 4.426 1.00 93.38 101 ILE A O 1
ATOM 781 N N . GLU A 1 102 ? -3.060 1.555 3.009 1.00 93.62 102 GLU A N 1
ATOM 782 C CA . GLU A 1 102 ? -3.321 2.904 3.530 1.00 93.62 102 GLU A CA 1
ATOM 783 C C . GLU A 1 102 ? -4.812 3.273 3.448 1.00 93.62 102 GLU A C 1
ATOM 785 O O . GLU A 1 102 ? -5.364 3.896 4.355 1.00 93.62 102 GLU A O 1
ATOM 790 N N . GLU A 1 103 ? -5.506 2.878 2.379 1.00 93.19 103 GLU A N 1
ATOM 791 C CA . GLU A 1 103 ? -6.953 3.085 2.272 1.00 93.19 103 GLU A CA 1
ATOM 792 C C . GLU A 1 103 ? -7.762 2.215 3.242 1.00 93.19 103 GLU A C 1
ATOM 794 O O . GLU A 1 103 ? -8.784 2.674 3.755 1.00 93.19 103 GLU A O 1
ATOM 799 N N . GLU A 1 104 ? -7.301 0.999 3.551 1.00 90.81 104 GLU A N 1
ATOM 800 C CA . GLU A 1 104 ? -7.913 0.175 4.603 1.00 90.81 104 GLU A CA 1
ATOM 801 C C . GLU A 1 104 ? -7.758 0.833 5.980 1.00 90.81 104 GLU A C 1
ATOM 803 O O . GLU A 1 104 ? -8.678 0.788 6.795 1.00 90.81 104 GLU A O 1
ATOM 808 N N . TRP A 1 105 ? -6.616 1.470 6.243 1.00 90.56 105 TRP A N 1
ATOM 809 C CA . TRP A 1 105 ? -6.378 2.206 7.485 1.00 90.56 105 TRP A CA 1
ATOM 810 C C . TRP A 1 105 ? -7.276 3.431 7.605 1.00 90.56 105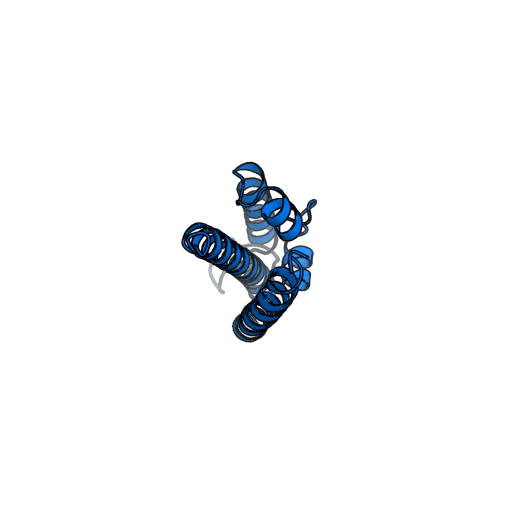 TRP A C 1
ATOM 812 O O . TRP A 1 105 ? -7.966 3.580 8.611 1.00 90.56 105 TRP A O 1
ATOM 822 N N . LYS A 1 106 ? -7.392 4.232 6.541 1.00 89.75 106 LYS A N 1
ATOM 823 C CA . LYS A 1 106 ? -8.344 5.355 6.488 1.00 89.75 106 LYS A CA 1
ATOM 824 C C . LYS A 1 106 ? -9.784 4.895 6.708 1.00 89.75 106 LYS A C 1
ATOM 826 O O . LYS A 1 106 ? -10.587 5.617 7.297 1.00 89.75 106 LYS A O 1
ATOM 831 N N . LEU A 1 107 ? -10.139 3.708 6.214 1.00 88.12 107 LEU A N 1
ATOM 832 C CA . LEU A 1 107 ? -11.450 3.115 6.460 1.00 88.12 107 LEU A CA 1
ATOM 833 C C . LEU A 1 107 ? -11.634 2.777 7.943 1.00 88.12 107 LEU A C 1
ATOM 835 O O . LEU A 1 107 ? -12.649 3.142 8.528 1.00 88.12 107 LEU A O 1
ATOM 839 N N . LEU A 1 108 ? -10.646 2.121 8.556 1.00 84.56 108 LEU A N 1
ATOM 840 C CA . LEU A 1 108 ? -10.650 1.794 9.983 1.00 84.56 108 LEU A CA 1
ATOM 841 C C . LEU A 1 108 ? -10.778 3.046 10.860 1.00 84.56 108 LEU A C 1
ATOM 843 O O . LEU A 1 108 ? -11.620 3.062 11.754 1.00 84.56 108 LEU A O 1
ATOM 847 N N . GLU A 1 109 ? -10.008 4.097 10.581 1.00 85.62 109 GLU A N 1
ATOM 848 C CA . GLU A 1 109 ? -10.061 5.372 11.309 1.00 85.62 109 GLU A CA 1
ATOM 849 C C . GLU A 1 109 ? -11.447 6.019 11.235 1.00 85.62 109 GLU A C 1
ATOM 851 O O . GLU A 1 109 ? -12.000 6.415 12.261 1.00 85.62 109 GLU A O 1
ATOM 856 N N . LYS A 1 110 ? -12.051 6.064 10.038 1.00 86.19 110 LYS A N 1
ATOM 857 C CA . LYS A 1 110 ? -13.422 6.568 9.857 1.00 86.19 110 LYS A CA 1
ATOM 858 C C . LYS A 1 110 ? -14.426 5.768 10.676 1.00 86.19 110 LYS A C 1
ATOM 860 O O . LYS A 1 110 ? -15.252 6.357 11.362 1.00 86.19 110 LYS A O 1
ATOM 865 N N . MET A 1 111 ? -14.322 4.440 10.659 1.00 81.19 111 MET A N 1
ATOM 866 C CA . MET A 1 111 ? -15.218 3.584 11.436 1.00 81.19 111 MET A CA 1
ATOM 867 C C . MET A 1 111 ? -15.070 3.814 12.943 1.00 81.19 111 MET A C 1
ATOM 869 O O . MET A 1 111 ? -16.077 3.836 13.650 1.00 81.19 111 MET A O 1
ATOM 873 N N .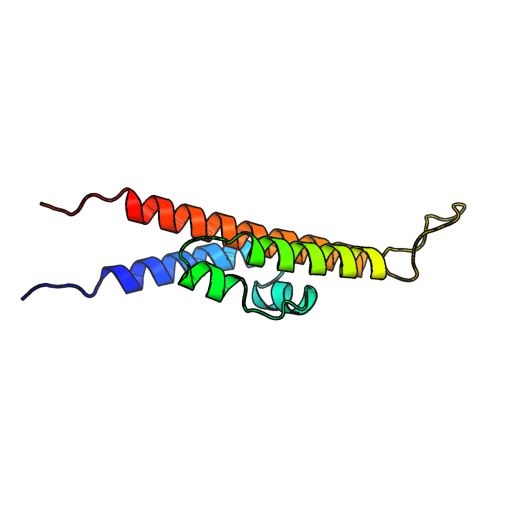 VAL A 1 112 ? -13.843 3.983 13.445 1.00 80.31 112 VAL A N 1
ATOM 874 C CA . VAL A 1 112 ? -13.588 4.289 14.862 1.00 80.31 112 VAL A CA 1
ATOM 875 C C . VAL A 1 112 ? -14.177 5.651 15.232 1.00 80.31 112 VAL A C 1
ATOM 877 O O . VAL A 1 112 ? -14.874 5.750 16.242 1.00 80.31 112 VAL A O 1
ATOM 880 N N . ALA A 1 113 ? -13.977 6.672 14.394 1.00 81.25 113 ALA A N 1
ATOM 881 C CA . ALA A 1 113 ? -14.541 8.004 14.603 1.00 81.25 113 ALA A CA 1
ATOM 882 C C . ALA A 1 113 ? -16.081 7.996 14.603 1.00 81.25 113 ALA A C 1
ATOM 884 O O . ALA A 1 113 ? -16.697 8.593 15.483 1.00 81.25 113 ALA A O 1
ATOM 885 N N . GLU A 1 114 ? -16.713 7.276 13.671 1.00 80.00 114 GLU A N 1
ATOM 886 C CA . GLU A 1 114 ? -18.173 7.124 13.604 1.00 80.00 114 GLU A CA 1
ATOM 887 C C . GLU A 1 114 ? -18.738 6.435 14.858 1.00 80.00 114 GLU A C 1
ATOM 889 O O . GLU A 1 114 ? -19.738 6.889 15.411 1.00 80.00 114 GLU A O 1
ATOM 894 N N . HIS A 1 115 ? -18.074 5.387 15.364 1.00 71.75 115 HIS A N 1
ATOM 895 C CA . HIS A 1 115 ? -18.504 4.695 16.589 1.00 71.75 115 HIS A CA 1
ATOM 896 C C . HIS A 1 115 ? -18.384 5.572 17.843 1.00 71.75 115 HIS A C 1
ATOM 898 O O . HIS A 1 115 ? -19.182 5.419 18.768 1.00 71.75 115 HIS A O 1
ATOM 904 N N . GLN A 1 116 ? -17.413 6.488 17.890 1.00 66.62 116 GLN A N 1
ATOM 905 C CA . GLN A 1 116 ? -17.237 7.421 19.009 1.00 66.62 116 GLN A CA 1
ATOM 906 C C . GLN A 1 116 ? -18.248 8.582 18.991 1.00 66.62 116 GLN A C 1
ATOM 908 O O . GLN A 1 116 ? -18.465 9.209 20.026 1.00 66.62 116 GLN A O 1
ATOM 913 N N . GLN A 1 117 ? -18.878 8.870 17.846 1.00 61.47 117 GLN A N 1
ATOM 914 C CA . GLN 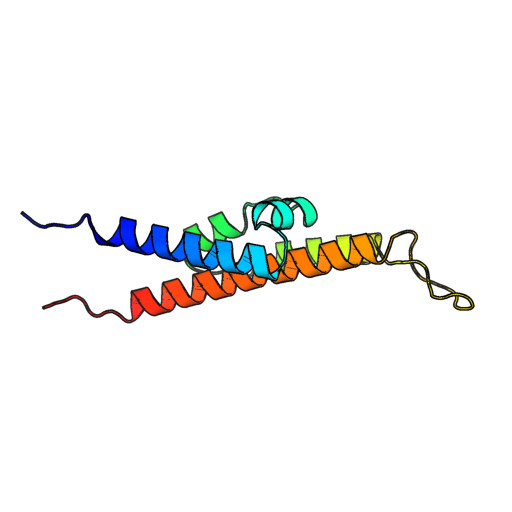A 1 117 ? -19.808 9.996 17.680 1.00 61.47 117 GLN A CA 1
ATOM 915 C C . GLN A 1 117 ? -21.283 9.647 17.936 1.00 61.47 117 GLN A C 1
ATOM 917 O O . GLN A 1 117 ? -22.085 10.558 18.133 1.00 61.47 117 GLN A O 1
ATOM 922 N N . THR A 1 118 ? -21.669 8.367 17.976 1.00 55.88 118 THR A N 1
ATOM 923 C CA . THR A 1 118 ? -23.018 7.957 18.409 1.00 55.88 118 THR A CA 1
ATOM 924 C C . THR A 1 118 ? -23.169 8.086 19.932 1.00 55.88 118 THR A C 1
ATOM 926 O O . THR A 1 118 ? -22.529 7.318 20.655 1.00 55.88 118 THR A O 1
ATOM 929 N N . PRO A 1 119 ? -24.015 9.000 20.459 1.00 52.09 119 PRO A N 1
ATOM 930 C CA . PRO A 1 119 ? -24.283 9.070 21.894 1.00 52.09 119 PRO A CA 1
ATOM 931 C C . PRO A 1 119 ? -25.003 7.791 22.349 1.00 52.09 119 PRO A C 1
ATOM 933 O O . PRO A 1 119 ? -25.782 7.234 21.567 1.00 52.09 119 PRO A O 1
ATOM 936 N N . PRO A 1 120 ? -24.812 7.325 23.599 1.00 49.25 120 PRO A N 1
ATOM 937 C CA . PRO A 1 120 ? -25.664 6.276 24.143 1.00 49.25 120 PRO A CA 1
ATOM 938 C C . PRO A 1 120 ? -27.122 6.752 24.093 1.00 49.25 120 PRO A C 1
ATOM 940 O O . PRO A 1 120 ? -27.434 7.859 24.536 1.00 49.25 120 PRO A O 1
ATOM 943 N N . ALA A 1 121 ? -27.998 5.937 23.501 1.00 59.25 121 ALA A N 1
ATOM 944 C CA . ALA A 1 121 ? -29.431 6.207 23.473 1.00 59.25 121 ALA A CA 1
ATOM 945 C C . ALA A 1 121 ? -29.970 6.357 24.916 1.00 59.25 121 ALA A C 1
ATOM 947 O O . ALA A 1 121 ? -29.505 5.614 25.788 1.00 59.25 121 ALA A O 1
ATOM 948 N N . PRO A 1 122 ? -30.892 7.308 25.171 1.00 56.84 122 PRO A N 1
ATOM 949 C CA . PRO A 1 122 ? -31.452 7.556 26.501 1.00 56.84 122 PRO A CA 1
ATOM 950 C C . PRO A 1 122 ? -32.255 6.370 27.051 1.00 56.84 122 PRO A C 1
ATOM 952 O O . PRO A 1 122 ? -32.861 5.624 26.245 1.00 56.84 122 PRO A O 1
#

Sequence (122 aa):
MRIEGAVTGAARTGKNAQSDVLSRTHRMTLDEAKMILNTKHDISLEARRAGQITEEIEKELMESYERLFSINAPPAPKGKTGGGSGSFYIQSKVVRARERIEEEWKLLEKMVAEHQQTPPAP

Radius of gyration: 18.72 Å; chains: 1; bounding box: 56×21×53 Å

Foldseek 3Di:
DDPPDDPVVVLVVVLVVVQVVLCVVLVHHLVRLCVLLVQPDPLLVVCVVVLARDPVSVVSSVVSLVVQLQQQWPADPPPDDDTHPHHPVSNVSSVSSSVSVVVSRVVSNVSSVVVVPDDPDD